Protein AF-A0A7V1MP80-F1 (afdb_monomer)

Structure (mmCIF, N/CA/C/O backbone):
data_AF-A0A7V1MP80-F1
#
_entry.id   AF-A0A7V1MP80-F1
#
loop_
_atom_site.group_PDB
_atom_site.id
_atom_site.type_symbol
_atom_site.label_atom_id
_atom_site.label_alt_id
_atom_site.label_comp_id
_atom_site.label_asym_id
_atom_site.label_entity_id
_atom_site.label_seq_id
_atom_site.pdbx_PDB_ins_code
_atom_site.Cartn_x
_atom_site.Cartn_y
_atom_site.Cartn_z
_atom_site.occupancy
_atom_site.B_iso_or_equiv
_atom_site.auth_seq_id
_atom_site.auth_comp_id
_atom_site.auth_asym_id
_atom_site.auth_atom_id
_atom_site.pdbx_PDB_model_num
ATOM 1 N N . MET A 1 1 ? 36.773 -46.919 -12.975 1.00 47.56 1 MET A N 1
ATOM 2 C CA . MET A 1 1 ? 37.104 -45.484 -13.029 1.00 47.56 1 MET A CA 1
ATOM 3 C C . MET A 1 1 ? 35.949 -44.686 -12.476 1.00 47.56 1 MET A C 1
ATOM 5 O O . MET A 1 1 ? 34.796 -45.021 -12.726 1.00 47.56 1 MET A O 1
ATOM 9 N N . GLU A 1 2 ? 36.308 -43.719 -11.652 1.00 45.03 2 GLU A N 1
ATOM 10 C CA . GLU A 1 2 ? 35.464 -43.027 -10.699 1.00 45.03 2 GLU A CA 1
ATOM 11 C C . GLU A 1 2 ? 34.388 -42.147 -11.336 1.00 45.03 2 GLU A C 1
ATOM 13 O O . GLU A 1 2 ? 34.567 -41.507 -12.371 1.00 45.03 2 GLU A O 1
ATOM 18 N N . LYS A 1 3 ? 33.252 -42.158 -10.641 1.00 64.81 3 LYS A N 1
ATOM 19 C CA . LYS A 1 3 ? 32.150 -41.206 -10.735 1.00 64.81 3 LYS A CA 1
ATOM 20 C C . LYS A 1 3 ? 32.693 -39.813 -10.394 1.00 64.81 3 LYS A C 1
ATOM 22 O O . LYS A 1 3 ? 33.688 -39.731 -9.688 1.00 64.81 3 LYS A O 1
ATOM 27 N N . ILE A 1 4 ? 32.014 -38.751 -10.817 1.00 59.47 4 ILE A N 1
ATOM 28 C CA . ILE A 1 4 ? 31.555 -37.656 -9.942 1.00 59.47 4 ILE A CA 1
ATOM 29 C C . ILE A 1 4 ? 30.936 -36.568 -10.827 1.00 59.47 4 ILE A C 1
ATOM 31 O O . ILE A 1 4 ? 31.583 -35.912 -11.646 1.00 59.47 4 ILE A O 1
ATOM 35 N N . ASP A 1 5 ? 29.634 -36.422 -10.628 1.00 60.44 5 ASP A N 1
ATOM 36 C CA . ASP A 1 5 ? 28.741 -35.400 -11.137 1.00 60.44 5 ASP A CA 1
ATOM 37 C C . ASP A 1 5 ? 29.285 -33.981 -10.924 1.00 60.44 5 ASP A C 1
ATOM 39 O O . ASP A 1 5 ? 29.673 -33.588 -9.823 1.00 60.44 5 ASP A O 1
ATOM 43 N N . 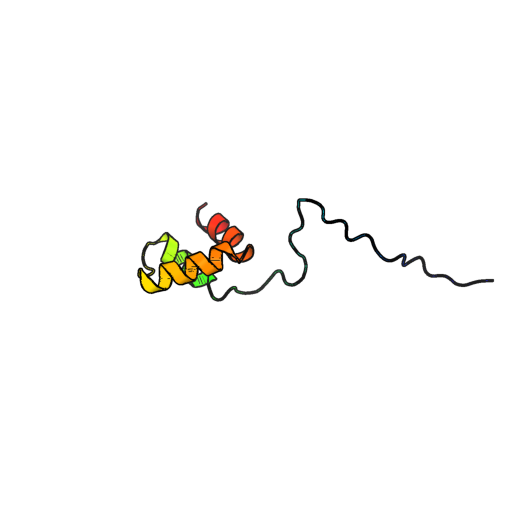LYS A 1 6 ? 29.243 -33.162 -11.980 1.00 59.44 6 LYS A N 1
ATOM 44 C CA . LYS A 1 6 ? 29.687 -31.755 -11.982 1.00 59.44 6 LYS A CA 1
ATOM 45 C C . LYS A 1 6 ? 28.754 -30.798 -11.223 1.00 59.44 6 LYS A C 1
ATOM 47 O O . LYS A 1 6 ? 28.824 -29.588 -11.423 1.00 59.44 6 LYS A O 1
ATOM 52 N N . ASN A 1 7 ? 27.884 -31.293 -10.345 1.00 56.34 7 ASN A N 1
ATOM 53 C CA . ASN A 1 7 ? 26.961 -30.442 -9.599 1.00 56.34 7 ASN A CA 1
ATOM 54 C C . ASN A 1 7 ? 27.649 -29.867 -8.349 1.00 56.34 7 ASN A C 1
ATOM 56 O O . ASN A 1 7 ? 27.438 -30.296 -7.212 1.00 56.34 7 ASN A O 1
ATOM 60 N N . LYS A 1 8 ? 28.554 -28.910 -8.584 1.00 55.59 8 LYS A N 1
ATOM 61 C CA . LYS A 1 8 ? 29.265 -28.186 -7.533 1.00 55.59 8 LYS A CA 1
ATOM 62 C C . LYS A 1 8 ? 28.376 -27.061 -7.006 1.00 55.59 8 LYS A C 1
ATOM 64 O O . LYS A 1 8 ? 28.274 -25.980 -7.572 1.00 55.59 8 LYS A O 1
ATOM 69 N N . LYS A 1 9 ? 27.727 -27.384 -5.893 1.00 50.94 9 LYS A N 1
ATOM 70 C CA . LYS A 1 9 ? 27.051 -26.494 -4.947 1.00 50.94 9 LYS A CA 1
ATOM 71 C C . LYS A 1 9 ? 27.831 -25.194 -4.666 1.00 50.94 9 LYS A C 1
ATOM 73 O O . LYS A 1 9 ? 29.010 -25.257 -4.330 1.00 50.94 9 LYS A O 1
ATOM 78 N N . LYS A 1 10 ? 27.043 -24.114 -4.564 1.00 55.22 10 LYS A N 1
ATOM 79 C CA . LYS A 1 10 ? 27.157 -22.956 -3.650 1.00 55.22 10 LYS A CA 1
ATOM 80 C C . LYS A 1 10 ? 28.167 -21.859 -3.993 1.00 55.22 10 LYS A C 1
ATOM 82 O O . LYS A 1 10 ? 29.343 -21.994 -3.705 1.00 55.22 10 LYS A O 1
ATOM 87 N N . GLU A 1 11 ? 27.622 -20.698 -4.349 1.00 41.31 11 GLU A N 1
ATOM 88 C CA . GLU A 1 11 ? 28.024 -19.411 -3.771 1.00 41.31 11 GLU A CA 1
ATOM 89 C C . GLU A 1 11 ? 26.819 -18.460 -3.820 1.00 41.31 11 GLU A C 1
ATOM 91 O O . GLU A 1 11 ? 26.598 -17.742 -4.789 1.00 41.31 11 GLU A O 1
ATOM 96 N N . ASN A 1 12 ? 25.996 -18.487 -2.768 1.00 44.00 12 ASN A N 1
ATOM 97 C CA . ASN A 1 12 ? 25.061 -17.400 -2.491 1.00 44.00 12 ASN A CA 1
ATOM 98 C C . ASN A 1 12 ? 25.884 -16.259 -1.875 1.00 44.00 12 ASN A C 1
ATOM 100 O O . ASN A 1 12 ? 26.001 -16.150 -0.655 1.00 44.00 12 ASN A O 1
ATOM 104 N N . ARG A 1 13 ? 26.558 -15.489 -2.732 1.00 39.56 13 ARG A N 1
ATOM 105 C CA . ARG A 1 13 ? 27.073 -14.166 -2.382 1.00 39.56 13 ARG A CA 1
ATOM 106 C C . ARG A 1 13 ? 25.904 -13.205 -2.514 1.00 39.56 13 ARG A C 1
ATOM 108 O O . ARG A 1 13 ? 25.307 -13.139 -3.584 1.00 39.56 13 ARG A O 1
ATOM 115 N N . TYR A 1 14 ? 25.590 -12.481 -1.443 1.00 42.62 14 TYR A N 1
ATOM 116 C CA . TYR A 1 14 ? 24.628 -11.389 -1.505 1.00 42.62 14 TYR A CA 1
ATOM 117 C C . TYR A 1 14 ? 25.186 -10.332 -2.466 1.00 42.62 14 TYR A C 1
ATOM 119 O O . TYR A 1 14 ? 26.099 -9.581 -2.123 1.00 42.62 14 TYR A O 1
ATOM 127 N N . LEU A 1 15 ? 24.724 -10.369 -3.715 1.00 42.06 15 LEU A N 1
ATOM 128 C CA . LEU A 1 15 ? 25.011 -9.369 -4.735 1.00 42.06 15 LEU A CA 1
ATOM 129 C C . LEU A 1 15 ? 23.974 -8.247 -4.554 1.00 42.06 15 LEU A C 1
ATOM 131 O O . LEU A 1 15 ? 22.779 -8.552 -4.524 1.00 42.06 15 LEU A O 1
ATOM 135 N N . PRO A 1 16 ? 24.373 -6.969 -4.411 1.00 39.94 16 PRO A N 1
ATOM 136 C CA . PRO A 1 16 ? 23.417 -5.864 -4.409 1.00 39.94 16 PRO A CA 1
ATOM 137 C C . PRO A 1 16 ? 22.677 -5.875 -5.756 1.00 39.94 16 PRO A C 1
ATOM 139 O O . PRO A 1 16 ? 23.286 -5.662 -6.801 1.00 39.94 16 PRO A O 1
ATOM 142 N N . GLY A 1 17 ? 21.394 -6.246 -5.725 1.00 47.56 17 GLY A N 1
ATOM 143 C CA . GLY A 1 17 ? 20.614 -6.658 -6.903 1.00 47.56 17 GLY A CA 1
ATOM 144 C C . GLY A 1 17 ? 19.807 -7.953 -6.718 1.00 47.56 17 GLY A C 1
ATOM 145 O O . GLY A 1 17 ? 19.085 -8.355 -7.626 1.00 47.56 17 GLY A O 1
ATOM 146 N N . GLN A 1 18 ? 19.890 -8.610 -5.557 1.00 42.81 18 GLN A N 1
ATOM 147 C CA . GLN A 1 18 ? 19.045 -9.758 -5.225 1.00 42.81 18 GLN A CA 1
ATOM 148 C C . GLN A 1 18 ? 17.584 -9.349 -4.991 1.00 42.81 18 GLN A C 1
ATOM 150 O O . GLN A 1 18 ? 17.155 -9.094 -3.867 1.00 42.81 18 GLN A O 1
ATOM 155 N N . VAL A 1 19 ? 16.792 -9.375 -6.062 1.00 43.06 19 VAL A N 1
ATOM 156 C CA . VAL A 1 19 ? 15.412 -9.849 -5.948 1.00 43.06 19 VAL A CA 1
ATOM 157 C C . VAL A 1 19 ? 15.482 -11.290 -5.444 1.00 43.06 19 VAL A C 1
ATOM 159 O O . VAL A 1 19 ? 16.145 -12.146 -6.027 1.00 43.06 19 VAL A O 1
ATOM 162 N N . ILE A 1 20 ? 14.889 -11.542 -4.283 1.00 49.06 20 ILE A N 1
ATOM 163 C CA . ILE A 1 20 ? 14.874 -12.862 -3.661 1.00 49.06 20 ILE A CA 1
ATOM 164 C C . ILE A 1 20 ? 13.958 -13.745 -4.518 1.00 49.06 20 ILE A C 1
ATOM 166 O O . ILE A 1 20 ? 12.739 -13.746 -4.348 1.00 49.06 20 ILE A O 1
ATOM 170 N N . GLU A 1 21 ? 14.529 -14.494 -5.461 1.00 50.03 21 GLU A N 1
ATOM 171 C CA . GLU A 1 21 ? 13.835 -15.598 -6.126 1.00 50.03 21 GLU A CA 1
ATOM 172 C C . GLU A 1 21 ? 13.621 -16.726 -5.110 1.00 50.03 21 GLU A C 1
ATOM 174 O O . GLU A 1 21 ? 14.416 -17.652 -4.960 1.00 50.03 21 GLU A O 1
ATOM 179 N N . GLY A 1 22 ? 12.536 -16.577 -4.351 1.00 44.72 22 GLY A N 1
ATOM 180 C CA . GLY A 1 22 ? 12.050 -17.554 -3.383 1.00 44.72 22 GLY A CA 1
ATOM 181 C C . GLY A 1 22 ? 10.533 -17.567 -3.193 1.00 44.72 22 GLY A C 1
ATOM 182 O O . GLY A 1 22 ? 10.052 -18.508 -2.578 1.00 44.72 22 GLY A O 1
ATOM 183 N N . ASN A 1 23 ? 9.792 -16.577 -3.713 1.00 49.72 23 ASN A N 1
ATOM 184 C CA . ASN A 1 23 ? 8.340 -16.631 -3.942 1.00 49.72 23 ASN A CA 1
ATOM 185 C C . ASN A 1 23 ? 7.874 -15.381 -4.720 1.00 49.72 23 ASN A C 1
ATOM 187 O O . ASN A 1 23 ? 7.021 -14.626 -4.254 1.00 49.72 23 ASN A O 1
ATOM 191 N N . VAL A 1 24 ? 8.483 -15.087 -5.874 1.00 54.34 24 VAL A N 1
ATOM 192 C CA . VAL A 1 24 ? 7.903 -14.059 -6.744 1.00 54.34 24 VAL A CA 1
ATOM 193 C C . VAL A 1 24 ? 6.604 -14.648 -7.291 1.00 54.34 24 VAL A C 1
ATOM 195 O O . VAL A 1 24 ? 6.616 -15.620 -8.046 1.00 54.34 24 VAL A O 1
ATOM 198 N N . MET A 1 25 ? 5.505 -14.014 -6.877 1.00 55.31 25 MET A N 1
ATOM 199 C CA . MET A 1 25 ? 4.101 -14.251 -7.210 1.00 55.31 25 MET A CA 1
ATOM 200 C C . MET A 1 25 ? 3.353 -15.234 -6.269 1.00 55.31 25 MET A C 1
ATOM 202 O O . MET A 1 25 ? 3.823 -16.323 -5.967 1.00 55.31 25 MET A O 1
ATOM 206 N N . LYS A 1 26 ? 2.119 -14.957 -5.836 1.00 52.81 26 LYS A N 1
ATOM 207 C CA . LYS A 1 26 ? 1.051 -14.208 -6.517 1.00 52.81 26 LYS A CA 1
ATOM 208 C C . LYS A 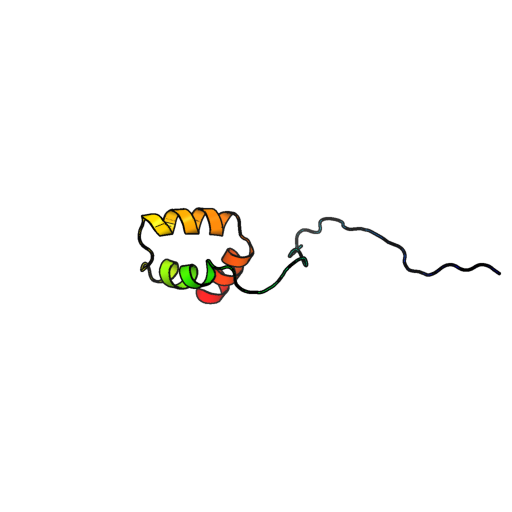1 26 ? 0.162 -13.562 -5.456 1.00 52.81 26 LYS A C 1
ATOM 210 O O . LYS A 1 26 ? -0.363 -14.286 -4.620 1.00 52.81 26 LYS A O 1
ATOM 215 N N . ASN A 1 27 ? -0.042 -12.251 -5.547 1.00 56.28 27 ASN A N 1
ATOM 216 C CA . ASN A 1 27 ? -1.033 -11.490 -4.782 1.00 56.28 27 ASN A CA 1
ATOM 217 C C . ASN A 1 27 ? -0.574 -11.204 -3.348 1.00 56.28 27 ASN A C 1
ATOM 219 O O . ASN A 1 27 ? -0.834 -11.967 -2.418 1.00 56.28 27 ASN A O 1
ATOM 223 N N . CYS A 1 28 ? 0.103 -10.071 -3.164 1.00 72.06 28 CYS A N 1
ATOM 224 C CA . CYS A 1 28 ? 0.054 -9.467 -1.845 1.00 72.06 28 CYS A CA 1
ATOM 225 C C . CYS A 1 28 ? -1.398 -9.030 -1.628 1.00 72.06 28 CYS A C 1
ATOM 227 O O . CYS A 1 28 ? -1.942 -8.334 -2.476 1.00 72.06 28 CYS A O 1
ATOM 229 N N . GLU A 1 29 ? -2.038 -9.441 -0.533 1.00 73.19 29 GLU A N 1
ATOM 230 C CA . GLU A 1 29 ? -3.417 -9.019 -0.221 1.00 73.19 29 GLU A CA 1
ATOM 231 C C . GLU A 1 29 ? -3.543 -7.493 -0.093 1.00 73.19 29 GLU A C 1
ATOM 233 O O . GLU A 1 29 ? -4.630 -6.938 -0.204 1.00 73.19 29 GLU A O 1
ATOM 238 N N . PHE A 1 30 ? -2.406 -6.819 0.100 1.00 76.38 30 PHE A N 1
ATOM 239 C CA . PHE A 1 30 ? -2.308 -5.372 0.142 1.00 76.38 30 PHE A CA 1
ATOM 240 C C . PHE A 1 30 ? -2.189 -4.714 -1.227 1.00 76.38 30 PHE A C 1
ATOM 242 O O . PHE A 1 30 ? -2.190 -3.492 -1.300 1.00 76.38 30 PHE A O 1
ATOM 249 N N . GLU A 1 31 ? -2.114 -5.490 -2.306 1.00 79.19 31 GLU A N 1
ATOM 250 C CA . GLU A 1 31 ? -2.040 -4.957 -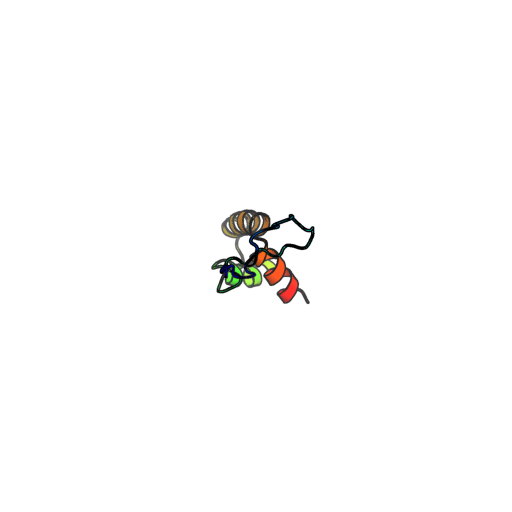3.659 1.00 79.19 31 GLU A CA 1
ATOM 251 C C . GLU A 1 31 ? -3.293 -4.144 -4.022 1.00 79.19 31 GLU A C 1
ATOM 253 O O . GLU A 1 31 ? -3.159 -3.047 -4.555 1.00 79.19 31 GLU A O 1
ATOM 258 N N . ASP A 1 32 ? -4.486 -4.608 -3.638 1.00 81.81 32 ASP A N 1
ATOM 259 C CA . ASP A 1 32 ? -5.737 -3.853 -3.808 1.00 81.81 32 ASP A CA 1
ATOM 2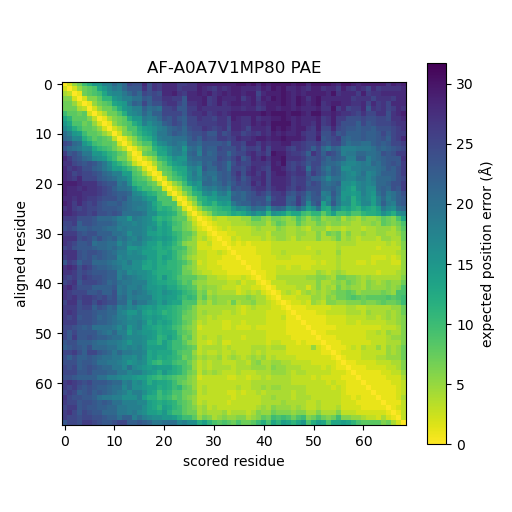60 C C . ASP A 1 32 ? -5.765 -2.562 -2.966 1.00 81.81 32 ASP A C 1
ATOM 262 O O . ASP A 1 32 ? -6.384 -1.570 -3.347 1.00 81.81 32 ASP A O 1
ATOM 266 N N . PHE A 1 33 ? -5.041 -2.533 -1.839 1.00 85.75 33 PHE A N 1
ATOM 267 C CA . PHE A 1 33 ? -4.903 -1.322 -1.028 1.00 85.75 33 PHE A CA 1
ATOM 268 C C . PHE A 1 33 ? -3.931 -0.306 -1.636 1.00 85.75 33 PHE A C 1
ATOM 270 O O . PHE A 1 33 ? -3.994 0.856 -1.246 1.00 85.75 33 PHE A O 1
ATOM 277 N N . ILE A 1 34 ? -3.078 -0.695 -2.594 1.00 86.75 34 ILE A N 1
ATOM 278 C CA . ILE A 1 34 ? -2.186 0.240 -3.297 1.00 86.75 34 ILE A CA 1
ATOM 279 C C . ILE A 1 34 ? -3.016 1.246 -4.093 1.00 86.75 34 ILE A C 1
ATOM 281 O O . ILE A 1 34 ? -2.778 2.446 -3.998 1.00 86.75 34 ILE A O 1
ATOM 285 N N . ASP A 1 35 ? -4.004 0.765 -4.849 1.00 87.12 35 ASP A N 1
ATOM 286 C CA . ASP A 1 35 ? -4.863 1.619 -5.670 1.00 87.12 35 ASP A CA 1
ATOM 287 C C . ASP A 1 35 ? -5.695 2.566 -4.790 1.00 87.12 35 ASP A C 1
ATOM 289 O O . ASP A 1 35 ? -5.747 3.773 -5.033 1.00 87.12 35 ASP A O 1
ATOM 293 N N . ASP A 1 36 ? -6.276 2.050 -3.703 1.00 89.75 36 ASP A N 1
ATOM 294 C CA . ASP A 1 36 ? -7.007 2.870 -2.734 1.00 89.75 36 ASP A CA 1
ATOM 295 C C . ASP A 1 36 ? -6.098 3.875 -2.002 1.00 89.75 36 ASP A C 1
ATOM 297 O O . ASP A 1 36 ? -6.533 4.991 -1.718 1.00 89.75 36 ASP A O 1
ATOM 301 N N . TYR A 1 37 ? -4.843 3.520 -1.712 1.00 88.81 37 TYR A N 1
ATOM 302 C CA . TYR A 1 37 ? -3.854 4.415 -1.103 1.00 88.81 37 TYR A CA 1
ATOM 303 C C . TYR A 1 37 ? -3.455 5.544 -2.064 1.00 88.81 37 TYR A C 1
ATOM 305 O O . TYR A 1 37 ? -3.495 6.715 -1.690 1.00 88.81 37 TYR A O 1
ATOM 313 N N . LEU A 1 38 ? -3.153 5.218 -3.326 1.00 85.75 38 LEU A N 1
ATOM 314 C CA . LEU A 1 38 ? -2.795 6.197 -4.362 1.00 85.75 38 LEU A CA 1
ATOM 315 C C . LEU A 1 38 ? -3.947 7.156 -4.689 1.00 85.75 38 LEU A C 1
ATOM 317 O O . LEU A 1 38 ? -3.716 8.333 -4.958 1.00 85.75 38 LEU A O 1
ATOM 321 N N . LEU A 1 39 ? -5.191 6.672 -4.639 1.00 88.88 39 LEU A N 1
ATOM 322 C CA . LEU A 1 39 ? -6.390 7.485 -4.863 1.00 88.88 39 LEU A CA 1
ATOM 323 C C . LEU A 1 39 ? -6.869 8.233 -3.603 1.00 88.88 39 LEU A C 1
ATOM 325 O O . LEU A 1 39 ? -7.938 8.848 -3.646 1.00 88.88 39 LEU A O 1
ATOM 329 N N . SER A 1 40 ? -6.139 8.159 -2.481 1.00 87.00 40 SER A N 1
ATOM 330 C CA . SER A 1 40 ? -6.568 8.669 -1.163 1.00 87.00 40 SER A CA 1
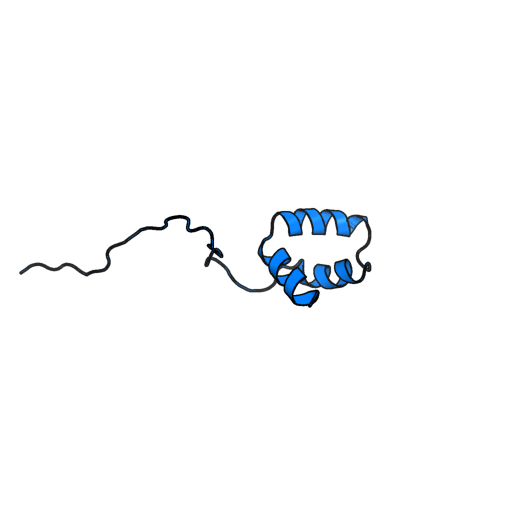ATOM 331 C C . SER A 1 40 ? -7.978 8.206 -0.754 1.00 87.00 40 SER A C 1
ATOM 333 O O . SER A 1 40 ? -8.748 8.939 -0.134 1.00 87.00 40 SER A O 1
ATOM 335 N N . ARG A 1 41 ? -8.347 6.977 -1.131 1.00 89.75 41 ARG A N 1
ATOM 336 C CA . ARG A 1 41 ? -9.596 6.294 -0.742 1.00 89.75 41 ARG A CA 1
ATOM 337 C C . ARG A 1 41 ? -9.397 5.378 0.463 1.00 89.75 41 ARG A C 1
ATOM 339 O O . ARG A 1 41 ? -10.376 4.951 1.080 1.00 89.75 41 ARG A O 1
ATOM 346 N N . LEU A 1 42 ? -8.146 5.091 0.812 1.00 86.69 42 LEU A N 1
ATOM 347 C CA . LEU A 1 42 ? -7.784 4.394 2.033 1.00 86.69 42 LEU A CA 1
ATOM 348 C C . LEU A 1 42 ? -7.999 5.334 3.232 1.00 86.69 42 LEU A C 1
ATOM 350 O O . LEU A 1 42 ? -7.516 6.457 3.247 1.00 86.69 42 LEU A O 1
ATOM 354 N N . GLY A 1 43 ? -8.772 4.904 4.230 1.00 86.81 43 GLY A N 1
ATOM 355 C CA . GLY A 1 43 ? -8.975 5.711 5.439 1.00 86.81 43 GLY A CA 1
ATOM 356 C C . GLY A 1 43 ? -7.731 5.724 6.334 1.00 86.81 43 GLY A C 1
ATOM 357 O O . GLY A 1 43 ? -7.026 4.717 6.396 1.00 86.81 43 GLY A O 1
ATOM 358 N N . GLU A 1 44 ? -7.532 6.797 7.109 1.00 80.69 44 GLU A N 1
ATOM 359 C CA . GLU A 1 44 ? -6.350 7.030 7.971 1.00 80.69 44 GLU A CA 1
ATOM 360 C C . GLU A 1 44 ? -5.947 5.821 8.844 1.00 80.69 44 GLU A C 1
ATOM 362 O O . GLU A 1 44 ? -4.768 5.550 9.056 1.00 80.69 44 GLU A O 1
ATOM 367 N N . GLY A 1 45 ? -6.915 5.039 9.339 1.00 83.38 45 GLY A N 1
ATOM 368 C CA . GLY A 1 45 ? -6.630 3.846 10.147 1.00 83.38 45 GLY A CA 1
ATOM 369 C C . GLY A 1 45 ? -6.063 2.657 9.359 1.00 83.38 45 GLY A C 1
ATOM 370 O O . GLY A 1 45 ? -5.303 1.864 9.909 1.00 83.38 45 GLY A O 1
ATOM 371 N N . LYS A 1 46 ? -6.430 2.517 8.081 1.00 83.81 46 LYS A N 1
ATOM 372 C CA . LYS A 1 46 ? -5.915 1.469 7.183 1.00 83.81 46 LYS A CA 1
ATOM 373 C C . LYS A 1 46 ? -4.634 1.910 6.483 1.00 83.81 46 LYS A C 1
ATOM 375 O O . LYS A 1 46 ? -3.783 1.066 6.230 1.00 83.81 46 LYS A O 1
ATOM 380 N N . GLU A 1 47 ? -4.500 3.210 6.234 1.00 86.75 47 GLU A N 1
ATOM 381 C CA . GLU A 1 47 ? -3.306 3.846 5.678 1.00 86.75 47 GLU A CA 1
ATOM 382 C C . GLU A 1 47 ? -2.063 3.481 6.472 1.00 86.75 47 GLU A C 1
ATOM 384 O O . GLU A 1 47 ? -1.165 2.839 5.941 1.00 86.75 47 GLU A O 1
ATOM 389 N N . LYS A 1 48 ? -2.083 3.736 7.779 1.00 87.75 48 LYS A N 1
ATOM 390 C CA . LYS A 1 48 ? -0.941 3.462 8.652 1.00 87.75 48 LYS A CA 1
ATOM 391 C C . LYS A 1 48 ? -0.506 1.989 8.650 1.00 87.75 48 LYS A C 1
ATOM 393 O O . LYS A 1 48 ? 0.682 1.685 8.616 1.00 87.75 48 LYS A O 1
ATOM 398 N N . GLY A 1 49 ? -1.469 1.063 8.648 1.00 87.56 49 GLY A N 1
ATOM 399 C CA . GLY A 1 49 ? -1.180 -0.375 8.581 1.00 87.56 49 GLY A CA 1
ATOM 400 C C . GLY A 1 49 ? -0.640 -0.810 7.215 1.00 87.56 49 GLY A C 1
ATOM 401 O O . GLY A 1 49 ? 0.244 -1.665 7.138 1.00 87.56 49 GLY A O 1
ATOM 402 N N . PHE A 1 50 ? -1.139 -0.198 6.140 1.00 87.75 50 PHE A N 1
ATOM 403 C CA . PHE A 1 50 ? -0.610 -0.392 4.796 1.00 87.75 50 PHE A CA 1
ATOM 404 C C . PHE A 1 50 ? 0.809 0.178 4.665 1.00 87.75 50 PHE A C 1
ATOM 406 O O . PHE A 1 50 ? 1.660 -0.505 4.108 1.00 87.75 50 PHE A O 1
ATOM 413 N N . GLU A 1 51 ? 1.104 1.353 5.228 1.00 88.00 51 GLU A N 1
ATOM 414 C CA . GLU A 1 51 ? 2.446 1.952 5.233 1.00 88.00 51 GLU A CA 1
ATOM 415 C C . GLU A 1 51 ? 3.470 1.059 5.941 1.00 88.00 51 GLU A C 1
ATOM 417 O O . GLU A 1 51 ? 4.539 0.800 5.387 1.00 88.00 51 GLU A O 1
ATOM 422 N N . GLU A 1 52 ? 3.145 0.538 7.130 1.00 88.81 52 GLU A N 1
ATOM 423 C CA . GLU A 1 52 ? 4.014 -0.398 7.858 1.00 88.81 52 GLU A CA 1
ATOM 424 C C . GLU A 1 52 ? 4.288 -1.667 7.040 1.00 88.81 52 GLU A C 1
ATOM 426 O O . GLU A 1 52 ? 5.422 -2.157 6.996 1.00 88.81 52 GLU A O 1
ATOM 431 N N . HIS A 1 53 ? 3.267 -2.188 6.355 1.00 86.56 53 HIS A N 1
ATOM 432 C CA . HIS A 1 53 ? 3.417 -3.336 5.471 1.00 86.56 53 HIS A CA 1
ATOM 433 C C . HIS A 1 53 ? 4.273 -2.999 4.242 1.00 86.56 53 HIS A C 1
ATOM 435 O O . HIS A 1 53 ? 5.231 -3.710 3.946 1.00 86.56 53 HIS A O 1
ATOM 441 N N . TYR A 1 54 ? 3.964 -1.904 3.549 1.00 84.50 54 TYR A N 1
ATOM 442 C CA . TYR A 1 54 ? 4.692 -1.396 2.388 1.00 84.50 54 TYR A CA 1
ATOM 443 C C . TYR A 1 54 ? 6.181 -1.185 2.702 1.00 84.50 54 TYR A C 1
ATOM 445 O O . TYR A 1 54 ? 7.030 -1.616 1.922 1.00 84.50 54 TYR A O 1
ATOM 453 N N . PHE A 1 55 ? 6.514 -0.643 3.880 1.00 85.19 55 PHE A N 1
ATOM 454 C CA . PHE A 1 55 ? 7.899 -0.448 4.330 1.00 85.19 55 PHE A CA 1
ATOM 455 C C . PHE A 1 55 ? 8.684 -1.758 4.495 1.00 85.19 55 PHE A C 1
ATOM 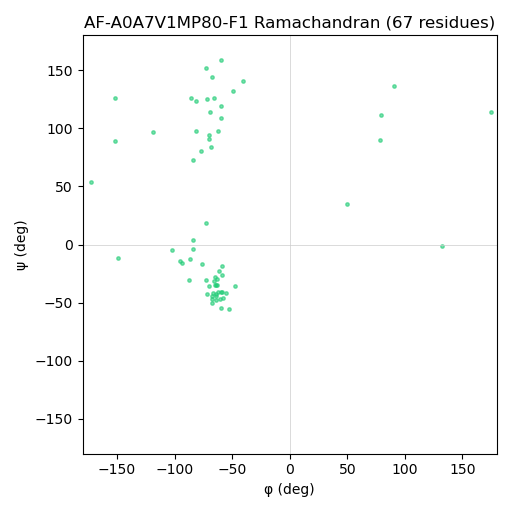457 O O . PHE A 1 55 ? 9.904 -1.777 4.336 1.00 85.19 55 PHE A O 1
ATOM 464 N N . ASN A 1 56 ? 7.993 -2.852 4.822 1.00 83.19 56 ASN A N 1
ATOM 465 C CA . ASN A 1 56 ? 8.591 -4.170 5.047 1.00 83.19 56 ASN A CA 1
ATOM 466 C C . ASN A 1 56 ? 8.410 -5.129 3.858 1.00 83.19 56 ASN A C 1
ATOM 468 O O . ASN A 1 56 ? 8.950 -6.238 3.870 1.00 83.19 56 ASN A O 1
ATOM 472 N N . CYS A 1 57 ? 7.667 -4.723 2.827 1.00 82.31 57 CYS A N 1
ATOM 473 C CA . CYS A 1 57 ? 7.295 -5.568 1.703 1.00 82.31 57 CYS A CA 1
ATOM 474 C C . CYS A 1 57 ? 7.857 -5.006 0.388 1.00 82.31 57 CYS A C 1
ATOM 476 O O . CYS A 1 57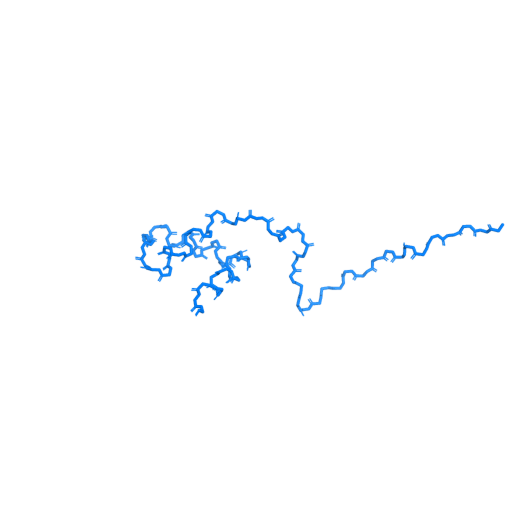 ? 7.219 -4.172 -0.262 1.00 82.31 57 CYS A O 1
ATOM 478 N N . PRO A 1 58 ? 9.015 -5.507 -0.084 1.00 81.06 58 PRO A N 1
ATOM 479 C CA . PRO A 1 58 ? 9.586 -5.065 -1.355 1.00 81.06 58 PRO A CA 1
ATOM 480 C C . PRO A 1 58 ? 8.674 -5.359 -2.562 1.00 81.06 58 PRO A C 1
ATOM 482 O O . PRO A 1 58 ? 8.775 -4.678 -3.577 1.00 81.06 58 PRO A O 1
ATOM 485 N N . CYS A 1 59 ? 7.752 -6.327 -2.463 1.00 80.81 59 CYS A N 1
ATOM 486 C CA . CYS A 1 59 ? 6.749 -6.567 -3.509 1.00 80.81 59 CYS A CA 1
ATOM 487 C C . CYS A 1 59 ? 5.745 -5.413 -3.627 1.00 80.81 59 CYS A C 1
ATOM 489 O O . CYS A 1 59 ? 5.467 -4.975 -4.741 1.00 80.81 59 CYS A O 1
ATOM 491 N N . CYS A 1 60 ? 5.235 -4.901 -2.502 1.00 83.00 60 CYS A N 1
ATOM 492 C CA . CYS A 1 60 ? 4.321 -3.757 -2.492 1.00 83.00 60 CYS A CA 1
ATOM 493 C C . CYS A 1 60 ? 4.999 -2.498 -3.029 1.00 83.00 60 CYS A C 1
ATOM 495 O O . CYS A 1 60 ? 4.364 -1.740 -3.753 1.00 83.00 60 CYS A O 1
ATOM 497 N N . PHE A 1 61 ? 6.297 -2.325 -2.762 1.00 82.69 61 PHE A N 1
ATOM 498 C CA . PHE A 1 61 ? 7.081 -1.242 -3.351 1.00 82.69 61 PHE A CA 1
ATOM 499 C C . PHE A 1 61 ? 7.099 -1.300 -4.881 1.00 82.69 61 PHE A C 1
ATOM 501 O O . PHE A 1 61 ? 6.695 -0.343 -5.538 1.00 82.69 61 PHE A O 1
ATOM 508 N N . VAL A 1 62 ? 7.505 -2.437 -5.457 1.00 82.94 62 VAL A N 1
ATOM 509 C CA . VAL A 1 62 ? 7.543 -2.611 -6.919 1.00 82.94 62 VAL A CA 1
ATOM 510 C C . VAL A 1 62 ? 6.156 -2.392 -7.523 1.00 82.94 62 VAL A C 1
ATOM 512 O O . VAL A 1 62 ? 6.017 -1.632 -8.474 1.00 82.94 62 VAL A O 1
ATOM 515 N N . LYS A 1 63 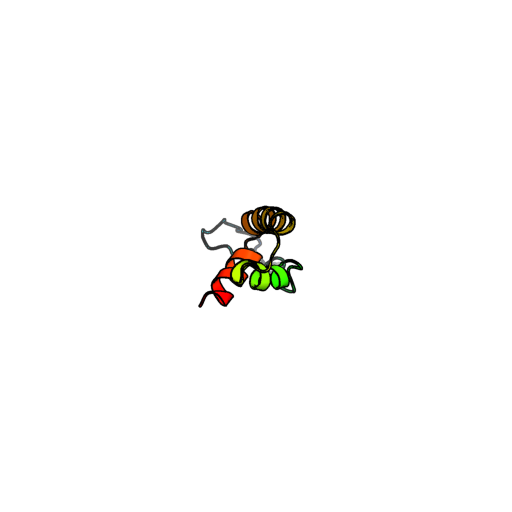? 5.118 -2.987 -6.925 1.00 83.25 63 LYS A N 1
ATOM 516 C CA . LYS A 1 63 ? 3.732 -2.880 -7.400 1.00 83.25 63 LYS A CA 1
ATOM 517 C C . LYS A 1 63 ? 3.149 -1.473 -7.308 1.00 83.25 63 LYS A C 1
ATOM 519 O O . LYS A 1 63 ? 2.301 -1.129 -8.127 1.00 83.25 63 LYS A O 1
ATOM 524 N N . MET A 1 64 ? 3.572 -0.683 -6.325 1.00 84.00 64 MET A N 1
ATOM 525 C CA . MET A 1 64 ? 3.181 0.717 -6.188 1.00 84.00 64 MET A CA 1
ATOM 526 C C . MET A 1 64 ? 3.852 1.584 -7.249 1.00 84.00 64 MET A C 1
ATOM 528 O O . MET A 1 64 ? 3.186 2.423 -7.847 1.00 84.00 64 MET A O 1
ATOM 532 N N . VAL 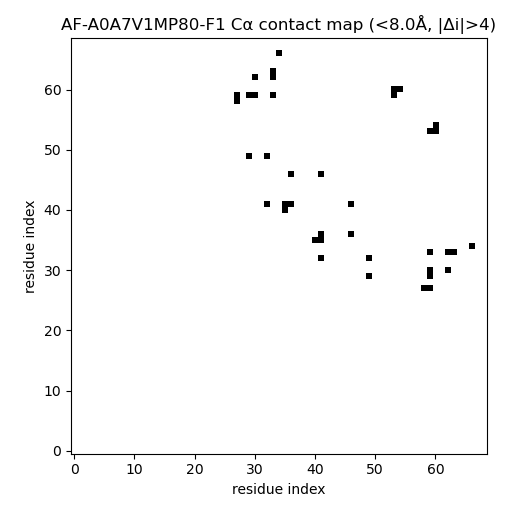A 1 65 ? 5.142 1.364 -7.513 1.00 83.50 65 VAL A N 1
ATOM 533 C CA . VAL A 1 65 ? 5.868 2.077 -8.574 1.00 83.50 65 VAL A CA 1
ATOM 534 C C . VAL A 1 65 ? 5.290 1.737 -9.951 1.00 83.50 65 VAL A C 1
ATOM 536 O O . VAL A 1 65 ? 5.043 2.648 -10.728 1.00 83.50 65 VAL A O 1
ATOM 539 N N . GLU A 1 66 ? 4.974 0.464 -10.224 1.00 83.94 66 GLU A N 1
ATOM 540 C CA . GLU A 1 66 ? 4.322 0.038 -11.479 1.00 83.94 66 GLU A CA 1
ATOM 541 C C . GLU A 1 66 ? 2.960 0.714 -11.736 1.00 83.94 66 GLU A C 1
ATOM 543 O O . GLU A 1 66 ? 2.549 0.806 -12.886 1.00 83.94 66 GLU A O 1
ATOM 548 N N . ARG A 1 67 ? 2.243 1.150 -10.690 1.00 82.25 67 ARG A N 1
ATOM 549 C CA . ARG A 1 67 ? 0.919 1.797 -10.794 1.00 82.25 67 ARG A CA 1
ATOM 550 C C . ARG A 1 67 ? 0.970 3.327 -10.850 1.00 82.25 67 ARG A C 1
ATOM 552 O O . ARG A 1 67 ? -0.043 3.942 -11.167 1.00 82.25 67 ARG A O 1
ATOM 559 N N . GLN A 1 68 ? 2.097 3.935 -10.475 1.00 74.75 68 GLN A N 1
ATOM 560 C CA . GLN A 1 68 ? 2.284 5.392 -10.508 1.00 74.75 68 GLN A CA 1
ATOM 561 C C . GLN A 1 68 ? 2.781 5.918 -11.867 1.00 74.75 68 GLN A C 1
ATOM 563 O O . GLN A 1 68 ? 2.753 7.131 -12.072 1.00 74.75 68 GLN A O 1
ATOM 568 N N . GLU A 1 69 ? 3.232 5.032 -12.762 1.00 60.34 69 GLU A N 1
ATOM 569 C CA . GLU A 1 69 ? 3.623 5.331 -14.154 1.00 60.34 69 GLU A CA 1
ATOM 570 C C . GLU A 1 69 ? 2.414 5.302 -15.103 1.00 60.34 69 GLU A C 1
ATOM 572 O O . GLU A 1 69 ? 2.290 6.240 -15.926 1.00 60.34 69 GLU A O 1
#

Solvent-accessible surface area (backbone atoms only — not comparable to full-atom values): 4697 Å² total; per-residue (Å²): 134,83,85,81,80,88,80,78,78,85,81,91,66,91,51,98,82,70,75,72,89,81,69,83,76,81,78,62,86,59,55,72,49,44,59,30,48,77,67,67,66,46,52,76,81,54,40,56,56,49,50,59,46,41,76,74,28,72,65,51,47,54,56,45,55,69,70,75,112

Radius of gyration: 19.33 Å; Cα contacts (8 Å, |Δi|>4): 20; chains: 1; bounding box: 47×54×24 Å

Mean predicted aligned error: 13.51 Å

Sequence (69 aa):
MEKIDKNKKKENRYLPGQVIEGNVMKNCEFEDFIDDYLLSRLGEGKEKGFEEHYFNCPCCFVKMVERQE

Foldseek 3Di:
DDDDDPPDDDDPDPDVPDPPPPDDDDDDVCLVVLVCVVVVVDDPVVNVVSVVCCVVDVVVVVSNVVVVD

Secondary structure (DSSP, 8-state):
---------------TT---TT---S--TTHHHHHHHHTT-S-HHHHHHHHHHHHH-HHHHHHHHHHH-

pLDDT: mean 70.36, std 17.43, range [39.56, 89.75]